Protein AF-A0AAN8BVK3-F1 (afdb_monomer_lite)

InterPro domains:
  IPR024862 Transient receptor potential cation channel subfamily V [PTHR10582] (1-105)

Structure (mmCIF, N/CA/C/O backbone):
data_AF-A0AAN8BVK3-F1
#
_entry.id   AF-A0AAN8BVK3-F1
#
loop_
_atom_site.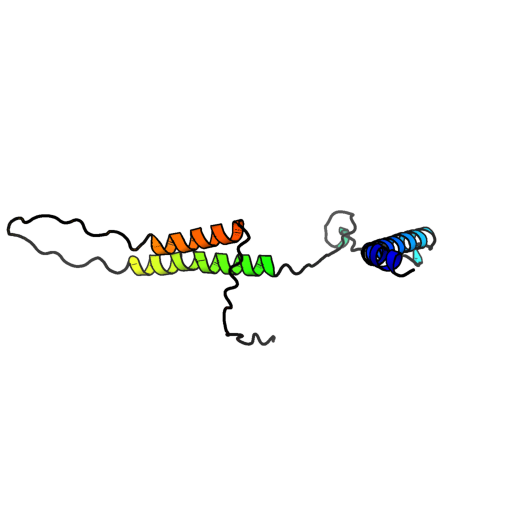group_PDB
_atom_site.id
_atom_site.type_symbol
_atom_site.label_atom_id
_atom_site.label_alt_id
_atom_site.label_comp_id
_atom_site.label_asym_id
_atom_site.label_entity_id
_atom_site.label_seq_id
_atom_site.pdbx_PDB_ins_code
_atom_site.Cartn_x
_atom_site.Cartn_y
_atom_site.Cartn_z
_atom_site.occupancy
_atom_site.B_iso_or_equiv
_atom_site.auth_seq_id
_atom_site.auth_comp_id
_atom_site.auth_asym_id
_atom_site.auth_atom_id
_atom_site.pdbx_PDB_model_num
ATOM 1 N N . MET A 1 1 ? 31.705 3.868 -21.032 1.00 64.31 1 MET A N 1
ATOM 2 C CA . MET A 1 1 ? 30.246 3.656 -20.854 1.00 64.31 1 MET A CA 1
ATOM 3 C C . MET A 1 1 ? 29.742 4.089 -19.468 1.00 64.31 1 MET A C 1
ATOM 5 O O . MET A 1 1 ? 28.661 3.695 -19.056 1.00 64.31 1 MET A O 1
ATOM 9 N N . SER A 1 2 ? 30.493 4.913 -18.735 1.00 75.81 2 SER A N 1
ATOM 10 C CA . SER A 1 2 ? 30.140 5.394 -17.390 1.00 75.81 2 SER A CA 1
ATOM 11 C C . SER A 1 2 ? 29.099 6.523 -17.406 1.00 75.81 2 SER A C 1
ATOM 13 O O . SER A 1 2 ? 28.270 6.598 -16.506 1.00 75.81 2 SER A O 1
ATOM 15 N N . ASP A 1 3 ? 29.091 7.348 -18.455 1.00 77.75 3 ASP A N 1
ATOM 16 C CA . ASP A 1 3 ? 28.182 8.496 -18.608 1.00 77.75 3 ASP A CA 1
ATOM 17 C C . ASP A 1 3 ? 26.699 8.083 -18.720 1.00 77.75 3 ASP A C 1
ATOM 19 O O . ASP A 1 3 ? 25.806 8.675 -18.116 1.00 77.75 3 ASP A O 1
ATOM 23 N N . THR A 1 4 ? 26.427 6.970 -19.408 1.00 81.81 4 THR A N 1
ATOM 24 C CA . THR A 1 4 ? 25.074 6.403 -19.525 1.00 81.81 4 THR A CA 1
ATOM 25 C C . THR A 1 4 ? 24.600 5.738 -18.233 1.00 81.81 4 THR A C 1
ATOM 27 O O . THR A 1 4 ? 23.406 5.735 -17.953 1.00 81.81 4 THR A O 1
ATOM 30 N N . HIS A 1 5 ? 25.514 5.201 -17.419 1.00 79.81 5 HIS A N 1
ATOM 31 C CA . HIS A 1 5 ? 25.168 4.534 -16.162 1.00 79.81 5 HIS A CA 1
ATOM 32 C C . HIS A 1 5 ? 24.586 5.513 -15.134 1.00 79.81 5 HIS A C 1
ATOM 34 O O . HIS A 1 5 ? 23.598 5.188 -14.485 1.00 79.81 5 HIS A O 1
ATOM 40 N N . TRP A 1 6 ? 25.156 6.718 -15.001 1.00 74.06 6 TRP A N 1
ATOM 41 C CA . TRP A 1 6 ? 24.654 7.726 -14.056 1.00 74.06 6 TRP A CA 1
ATOM 42 C C . TRP A 1 6 ? 23.229 8.178 -14.389 1.00 74.06 6 TRP A C 1
ATOM 44 O O . TRP A 1 6 ? 22.387 8.291 -13.504 1.00 74.06 6 TRP A O 1
ATOM 54 N N . ARG A 1 7 ? 22.936 8.354 -15.682 1.00 75.38 7 ARG A N 1
ATOM 55 C CA . ARG A 1 7 ? 21.604 8.749 -16.161 1.00 75.38 7 ARG A CA 1
ATOM 56 C C . ARG A 1 7 ? 20.560 7.655 -15.931 1.00 75.38 7 ARG A C 1
ATOM 58 O O . ARG A 1 7 ? 19.450 7.952 -15.514 1.00 75.38 7 ARG A O 1
ATOM 65 N N . VAL A 1 8 ? 20.933 6.393 -16.149 1.00 79.19 8 VAL A N 1
ATOM 66 C CA . VAL A 1 8 ? 20.036 5.240 -15.955 1.00 79.19 8 VAL A CA 1
ATOM 67 C C . VAL A 1 8 ? 19.864 4.884 -14.476 1.00 79.19 8 VAL A C 1
ATOM 69 O O . VAL A 1 8 ? 18.833 4.334 -14.103 1.00 79.19 8 VAL A O 1
ATOM 72 N N . ALA A 1 9 ? 20.830 5.206 -13.612 1.00 77.19 9 ALA A N 1
ATOM 73 C CA . ALA A 1 9 ? 20.773 4.854 -12.193 1.00 77.19 9 ALA A CA 1
ATOM 74 C C . ALA A 1 9 ? 19.522 5.405 -11.487 1.00 77.19 9 ALA A C 1
ATOM 76 O O . ALA A 1 9 ? 18.965 4.716 -10.635 1.00 77.19 9 ALA A O 1
ATOM 77 N N . GLN A 1 10 ? 19.057 6.597 -11.874 1.00 77.94 10 GLN A N 1
ATOM 78 C CA . GLN A 1 10 ? 17.852 7.212 -11.315 1.00 77.94 10 GLN A CA 1
ATOM 79 C C . GLN A 1 10 ? 16.560 6.521 -11.790 1.00 77.94 10 GLN A C 1
ATOM 81 O O . GLN A 1 10 ? 15.648 6.308 -10.997 1.00 77.94 10 GLN A O 1
ATOM 86 N N . GLU A 1 11 ? 16.487 6.134 -13.066 1.00 86.12 11 GLU A N 1
ATOM 87 C CA . GLU A 1 11 ? 15.291 5.524 -13.674 1.00 86.12 11 GLU A CA 1
ATOM 88 C C . GLU A 1 11 ? 15.200 4.011 -13.424 1.00 86.12 11 GLU A C 1
ATOM 90 O O . GLU A 1 11 ? 14.122 3.418 -13.497 1.00 86.12 11 GLU A O 1
ATOM 95 N N . ARG A 1 12 ? 16.326 3.365 -13.099 1.00 89.06 12 ARG A N 1
ATOM 96 C CA . ARG A 1 12 ? 16.422 1.911 -12.914 1.00 89.06 12 ARG A CA 1
ATOM 97 C C . ARG A 1 12 ? 15.413 1.382 -11.900 1.00 89.06 12 ARG A C 1
ATOM 99 O O . ARG A 1 12 ? 14.829 0.328 -12.130 1.00 89.06 12 ARG A O 1
ATOM 106 N N . ASP A 1 13 ? 15.211 2.079 -10.786 1.00 90.94 13 ASP A N 1
ATOM 107 C CA . ASP A 1 13 ? 14.316 1.605 -9.726 1.00 90.94 13 ASP A CA 1
ATOM 108 C C . ASP A 1 13 ? 12.844 1.648 -10.158 1.00 90.94 13 ASP A C 1
ATOM 110 O O . ASP A 1 13 ? 12.058 0.770 -9.801 1.00 90.94 13 ASP A O 1
ATOM 114 N N . GLU A 1 14 ? 12.459 2.643 -10.953 1.00 92.69 14 GLU A N 1
ATOM 115 C CA . GLU A 1 14 ? 11.119 2.728 -11.533 1.00 92.69 14 GLU A CA 1
ATOM 116 C C . GLU A 1 14 ? 10.918 1.681 -12.634 1.00 92.69 14 GLU A C 1
ATOM 118 O O . GLU A 1 14 ? 9.901 0.980 -12.646 1.00 92.69 14 GLU A O 1
ATOM 123 N N . LEU A 1 15 ? 11.918 1.490 -13.499 1.00 94.62 15 LEU A N 1
ATOM 124 C CA . LEU A 1 15 ? 11.918 0.431 -14.509 1.00 94.62 15 LEU A CA 1
ATOM 125 C C . LEU A 1 15 ? 11.808 -0.955 -13.869 1.00 94.62 15 LEU A C 1
ATOM 127 O O . LEU A 1 15 ? 11.018 -1.784 -14.318 1.00 94.62 15 LEU A O 1
ATOM 131 N N . TRP A 1 16 ? 12.540 -1.191 -12.780 1.00 94.69 16 TRP A N 1
ATOM 132 C CA . TRP A 1 16 ? 12.471 -2.436 -12.025 1.00 94.69 16 TRP A CA 1
ATOM 133 C C . TRP A 1 16 ? 11.077 -2.670 -11.435 1.00 94.69 16 TRP A C 1
ATOM 135 O O . TRP A 1 16 ? 10.497 -3.737 -11.643 1.00 94.69 16 TRP A O 1
ATOM 145 N N . ARG A 1 17 ? 10.492 -1.671 -10.755 1.00 96.69 17 ARG A N 1
ATOM 146 C CA . ARG A 1 17 ? 9.117 -1.768 -10.227 1.00 96.69 17 ARG A CA 1
ATOM 147 C C . ARG A 1 17 ? 8.116 -2.062 -11.343 1.00 96.69 17 ARG A C 1
ATOM 149 O O . ARG A 1 17 ? 7.264 -2.934 -11.190 1.00 96.69 17 ARG A O 1
ATOM 156 N N . THR A 1 18 ? 8.265 -1.393 -12.482 1.00 96.88 18 THR A N 1
ATOM 157 C CA . THR A 1 18 ? 7.418 -1.601 -13.662 1.00 96.88 18 THR A CA 1
ATOM 158 C C . THR A 1 18 ? 7.545 -3.022 -14.198 1.00 96.88 18 THR A C 1
ATOM 160 O O . THR A 1 18 ? 6.537 -3.670 -14.473 1.00 96.88 18 THR A O 1
ATOM 163 N N . GLN A 1 19 ? 8.768 -3.543 -14.299 1.00 97.88 19 GLN A N 1
ATOM 164 C CA . GLN A 1 19 ? 9.018 -4.906 -14.752 1.00 97.88 19 GLN A CA 1
ATOM 165 C C . GLN A 1 19 ? 8.372 -5.933 -13.820 1.00 97.88 19 GLN A C 1
ATOM 167 O O . GLN A 1 19 ? 7.719 -6.857 -14.302 1.00 97.88 19 GLN A O 1
ATOM 172 N N . VAL A 1 20 ? 8.506 -5.763 -12.502 1.00 98.06 20 VAL A N 1
ATOM 173 C CA . VAL A 1 20 ? 7.877 -6.644 -11.506 1.00 98.06 20 VAL A CA 1
ATOM 174 C C . VAL A 1 20 ? 6.351 -6.631 -11.644 1.00 98.06 20 VAL A C 1
ATOM 176 O O . VAL A 1 20 ? 5.723 -7.690 -11.639 1.00 98.06 20 VAL A O 1
ATOM 179 N N . VAL A 1 21 ? 5.737 -5.459 -11.823 1.00 98.12 21 VAL A N 1
ATOM 180 C CA . VAL A 1 21 ? 4.284 -5.347 -12.038 1.00 98.12 21 VAL A CA 1
ATOM 181 C C . VAL A 1 21 ? 3.867 -6.025 -13.346 1.00 98.12 21 VAL A C 1
ATOM 183 O O . VAL A 1 21 ? 2.918 -6.812 -13.362 1.00 98.12 21 VAL A O 1
ATOM 186 N N . ALA A 1 22 ? 4.591 -5.774 -14.438 1.00 98.19 22 ALA A N 1
ATOM 187 C CA . ALA A 1 22 ? 4.293 -6.347 -15.746 1.00 98.19 22 ALA A CA 1
ATOM 188 C C . ALA A 1 22 ? 4.369 -7.882 -15.737 1.00 98.19 22 ALA A C 1
ATOM 190 O O . ALA A 1 22 ? 3.475 -8.550 -16.262 1.00 98.19 22 ALA A O 1
ATOM 191 N N . THR A 1 23 ? 5.401 -8.455 -15.112 1.00 97.94 23 THR A N 1
ATOM 192 C CA . THR A 1 23 ? 5.558 -9.912 -15.018 1.00 97.94 23 THR A CA 1
ATOM 193 C C . THR A 1 23 ? 4.536 -10.538 -14.076 1.00 97.94 23 THR A C 1
ATOM 195 O O . THR A 1 23 ? 3.994 -11.591 -14.404 1.00 97.94 23 THR A O 1
ATOM 198 N N . THR A 1 24 ? 4.194 -9.876 -12.968 1.00 96.56 24 THR A N 1
ATOM 199 C CA . THR A 1 24 ? 3.128 -10.324 -12.055 1.00 96.56 24 THR A 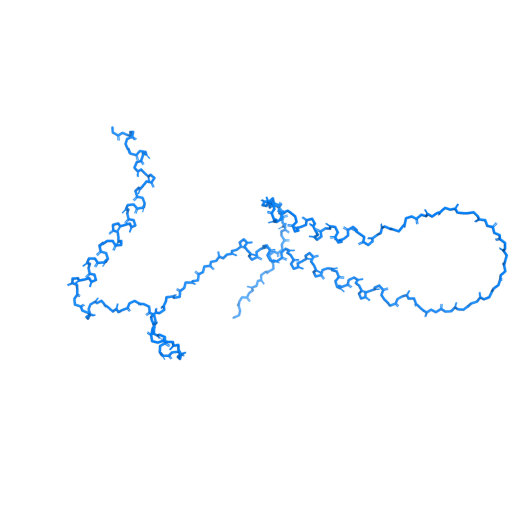CA 1
ATOM 200 C C . THR A 1 24 ? 1.792 -10.432 -12.792 1.00 96.56 24 THR A C 1
ATOM 202 O O . THR A 1 24 ? 1.159 -11.485 -12.769 1.00 96.56 24 THR A O 1
ATOM 205 N N . LEU A 1 25 ? 1.404 -9.392 -13.539 1.00 95.69 25 LEU A N 1
ATOM 206 C CA . LEU A 1 25 ? 0.177 -9.394 -14.345 1.00 95.69 25 LEU A CA 1
ATOM 207 C C . LEU A 1 25 ? 0.211 -10.425 -15.480 1.00 95.69 25 LEU A C 1
ATOM 209 O O . LEU A 1 25 ? -0.823 -10.993 -15.842 1.00 95.69 25 LEU A O 1
ATOM 213 N N . MET A 1 26 ? 1.382 -10.651 -16.080 1.00 97.38 26 MET A N 1
ATOM 214 C CA . MET A 1 26 ? 1.562 -11.689 -17.095 1.00 97.38 26 MET A CA 1
ATOM 215 C C . MET A 1 26 ? 1.322 -13.081 -16.498 1.00 97.38 26 MET A C 1
ATOM 217 O O . MET A 1 26 ? 0.616 -13.884 -17.108 1.00 97.38 26 MET A O 1
ATOM 221 N N . LEU A 1 27 ? 1.879 -13.362 -15.317 1.00 95.38 27 LEU A N 1
ATOM 222 C CA . LEU A 1 27 ? 1.720 -14.643 -14.628 1.00 95.38 27 LEU A CA 1
ATOM 223 C C . LEU A 1 27 ? 0.283 -14.861 -14.154 1.00 95.38 27 LEU A C 1
ATOM 225 O O . LEU A 1 27 ? -0.276 -15.920 -14.429 1.00 95.38 27 LEU A O 1
ATOM 229 N N . GLU A 1 28 ? -0.347 -13.855 -13.546 1.00 93.75 28 GLU A N 1
ATOM 230 C CA . GLU A 1 28 ? -1.752 -13.909 -13.119 1.00 93.75 28 GLU A CA 1
ATOM 231 C C . GLU A 1 28 ? -2.687 -14.299 -14.275 1.00 93.75 28 GLU A C 1
ATOM 233 O O . GLU A 1 28 ? -3.592 -15.114 -14.111 1.00 93.75 28 GLU A O 1
ATOM 238 N N . ARG A 1 29 ? -2.446 -13.760 -15.477 1.00 93.56 29 ARG A N 1
ATOM 239 C CA . ARG A 1 29 ? -3.246 -14.077 -16.671 1.00 93.56 29 ARG A CA 1
ATOM 240 C C . ARG A 1 29 ? -2.981 -15.466 -17.250 1.00 93.56 29 ARG A C 1
ATOM 242 O O . ARG A 1 29 ? -3.830 -15.983 -17.975 1.00 93.56 29 ARG A O 1
ATOM 249 N N . LYS A 1 30 ? -1.794 -16.030 -17.024 1.00 95.00 30 LYS A N 1
ATOM 250 C CA . LYS A 1 30 ? -1.361 -17.305 -17.619 1.00 95.00 30 LYS A CA 1
ATOM 251 C C . LYS A 1 30 ? -1.604 -18.497 -16.698 1.00 95.00 30 LYS A C 1
ATOM 253 O O . LYS A 1 30 ? -1.767 -19.609 -17.197 1.00 95.00 30 LYS A O 1
ATOM 258 N N . LEU A 1 31 ? -1.618 -18.284 -15.386 1.00 93.00 31 LEU A N 1
ATOM 259 C CA . LEU A 1 31 ? -1.784 -19.345 -14.402 1.00 93.00 31 LEU A CA 1
ATOM 260 C C . LEU A 1 31 ? -3.267 -19.705 -14.192 1.00 93.00 31 LEU A C 1
ATOM 262 O O . LEU A 1 31 ? -4.136 -18.831 -14.188 1.00 93.00 31 LEU A O 1
ATOM 266 N N . PRO A 1 32 ? -3.585 -20.995 -13.985 1.00 93.62 32 PRO A N 1
ATOM 267 C CA . PRO A 1 32 ? -4.906 -21.420 -13.539 1.00 93.62 32 PRO A CA 1
ATOM 268 C C . PRO A 1 32 ? -5.301 -20.773 -12.206 1.00 93.62 32 PRO A C 1
ATOM 270 O O . PRO A 1 32 ? -4.468 -20.585 -11.321 1.00 93.62 32 PRO A O 1
ATOM 273 N N . ARG A 1 33 ? -6.604 -20.532 -12.011 1.00 86.56 33 ARG A N 1
ATOM 274 C CA . ARG A 1 33 ? -7.141 -19.869 -10.803 1.00 86.56 33 ARG A CA 1
ATOM 275 C C . ARG A 1 33 ? -6.803 -20.579 -9.489 1.00 86.56 33 ARG A C 1
ATOM 277 O O . ARG A 1 33 ? -6.759 -19.930 -8.454 1.00 86.56 33 ARG A O 1
ATOM 284 N N . CYS A 1 34 ? -6.565 -21.892 -9.510 1.00 89.75 34 CYS A N 1
ATOM 285 C CA . CYS A 1 34 ? -6.157 -22.636 -8.316 1.00 89.75 34 CYS A CA 1
ATOM 286 C C . CYS A 1 34 ? -4.741 -22.280 -7.833 1.00 89.75 34 CYS A C 1
ATOM 288 O O . CYS A 1 34 ? -4.454 -22.451 -6.654 1.00 89.75 34 CYS A O 1
ATOM 290 N N . LEU A 1 35 ? -3.879 -21.774 -8.721 1.00 91.50 35 LEU A N 1
ATOM 291 C CA . LEU A 1 35 ? -2.514 -21.349 -8.401 1.00 91.50 35 LEU A CA 1
ATOM 292 C C . LEU A 1 35 ? -2.416 -19.850 -8.096 1.00 91.50 35 LEU A C 1
ATOM 294 O O . LEU A 1 35 ? -1.383 -19.401 -7.608 1.00 91.50 35 LEU A O 1
ATOM 298 N N . TRP A 1 36 ? -3.476 -19.083 -8.367 1.00 90.50 36 TRP A N 1
ATOM 299 C CA . TRP A 1 36 ? -3.521 -17.644 -8.122 1.00 90.50 36 TRP A CA 1
ATOM 300 C C . TRP A 1 36 ? -4.797 -17.247 -7.364 1.00 90.50 36 TRP A C 1
ATOM 302 O O . TRP A 1 36 ? -5.778 -16.800 -7.971 1.00 90.50 36 TRP A O 1
ATOM 312 N N . PRO A 1 37 ? -4.825 -17.434 -6.030 1.00 90.25 37 PRO A N 1
ATOM 313 C CA . PRO A 1 37 ? -5.917 -16.947 -5.196 1.00 90.25 37 PRO A CA 1
ATOM 314 C C . PRO A 1 37 ? -6.107 -15.434 -5.362 1.00 90.25 37 PRO A C 1
ATOM 316 O O . PRO A 1 37 ? -5.144 -14.692 -5.562 1.00 90.25 37 PRO A O 1
ATOM 319 N N . ARG A 1 38 ? -7.353 -14.956 -5.261 1.00 89.19 38 ARG A N 1
ATOM 320 C CA . ARG A 1 38 ? -7.635 -13.513 -5.312 1.00 89.19 38 ARG A CA 1
ATOM 321 C C . ARG A 1 38 ? -6.919 -12.806 -4.161 1.00 89.19 38 ARG A C 1
ATOM 323 O O . ARG A 1 38 ? -6.992 -13.254 -3.019 1.00 89.19 38 ARG A O 1
ATOM 330 N N . LEU A 1 39 ? -6.262 -11.693 -4.474 1.00 90.69 39 LEU A N 1
ATOM 331 C CA . LEU A 1 39 ? -5.595 -10.848 -3.488 1.00 90.69 39 LEU A CA 1
ATOM 332 C C . LEU A 1 39 ? -6.610 -9.994 -2.718 1.00 90.69 39 LEU A C 1
ATOM 334 O O . LEU A 1 39 ? -7.599 -9.521 -3.281 1.00 90.69 39 LEU A O 1
ATOM 338 N N . GLY A 1 40 ? -6.316 -9.754 -1.441 1.00 93.38 40 GLY A N 1
ATOM 339 C CA . GLY A 1 40 ? -7.143 -8.957 -0.537 1.00 93.38 40 GLY A CA 1
ATOM 340 C C . GLY A 1 40 ? -8.077 -9.794 0.336 1.00 93.38 40 GLY A C 1
ATOM 341 O O . GLY A 1 40 ? -8.026 -11.021 0.355 1.00 93.38 40 GLY A O 1
ATOM 342 N N . VAL A 1 41 ? -8.934 -9.101 1.080 1.00 94.44 41 VAL A N 1
ATOM 343 C CA . VAL A 1 41 ? -9.889 -9.687 2.024 1.00 94.44 41 VAL A CA 1
ATOM 344 C C . VAL A 1 41 ? -11.310 -9.463 1.515 1.00 94.44 41 VAL A C 1
ATOM 346 O O . VAL A 1 41 ? -11.677 -8.346 1.145 1.00 94.44 41 VAL A O 1
ATOM 349 N N . CYS A 1 42 ? -12.120 -10.524 1.500 1.00 94.00 42 CYS A N 1
ATOM 350 C CA . CYS A 1 42 ? -13.525 -10.444 1.109 1.00 94.00 42 CYS A CA 1
ATOM 351 C C . CYS A 1 42 ? -14.330 -9.664 2.157 1.00 94.00 42 CYS A C 1
ATOM 353 O O . CYS A 1 42 ? -14.428 -10.089 3.309 1.00 94.00 42 CYS A O 1
ATOM 355 N N . GLY A 1 43 ? -14.938 -8.547 1.751 1.00 95.62 43 GLY A N 1
ATOM 356 C CA . GLY A 1 43 ? -15.732 -7.703 2.645 1.00 95.62 43 GL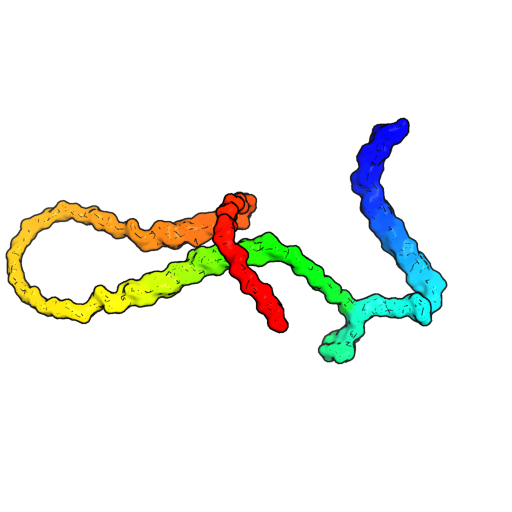Y A CA 1
ATOM 357 C C . GLY A 1 43 ? -17.042 -8.334 3.120 1.00 95.62 43 GLY A C 1
ATOM 358 O O . GLY A 1 43 ? -17.520 -7.997 4.202 1.00 95.62 43 GLY A O 1
ATOM 359 N N . LEU A 1 44 ? -17.591 -9.288 2.361 1.00 94.75 44 LEU A N 1
ATOM 360 C CA . LEU A 1 44 ? -18.879 -9.922 2.657 1.00 94.75 44 LEU A CA 1
ATOM 361 C C . LEU A 1 44 ? -18.884 -10.607 4.035 1.00 94.75 44 LEU A C 1
ATOM 363 O O . LEU A 1 44 ? -19.857 -10.513 4.778 1.00 94.75 44 LEU A O 1
ATOM 367 N N . ASN A 1 45 ? -17.754 -11.216 4.412 1.00 91.88 45 ASN A N 1
ATOM 368 C CA . ASN A 1 45 ? -17.573 -11.901 5.697 1.00 91.88 45 ASN A CA 1
ATOM 369 C C . ASN A 1 45 ? -17.598 -10.944 6.902 1.00 91.88 45 ASN A C 1
ATOM 371 O O . ASN A 1 45 ? -17.723 -11.391 8.038 1.00 91.88 45 ASN A O 1
ATOM 375 N N . TYR A 1 46 ? -17.472 -9.640 6.655 1.00 94.31 46 TYR A N 1
ATOM 376 C CA . TYR A 1 46 ? -17.427 -8.585 7.667 1.00 94.31 46 TYR A CA 1
ATOM 377 C C . TYR A 1 46 ? -18.646 -7.653 7.592 1.00 94.31 46 TYR A C 1
ATOM 379 O O . TYR A 1 46 ? -18.640 -6.588 8.203 1.00 94.31 46 TYR A O 1
ATOM 387 N N . GLY A 1 47 ? -19.678 -8.015 6.818 1.00 95.81 47 GLY A N 1
ATOM 388 C CA . GLY A 1 47 ? -20.853 -7.165 6.603 1.00 95.81 47 GLY A CA 1
ATOM 389 C C . GLY A 1 47 ? -20.579 -5.922 5.746 1.00 95.81 47 GLY A C 1
ATOM 390 O O . GLY A 1 47 ? -21.380 -4.990 5.742 1.00 95.81 47 GLY A O 1
ATOM 391 N N . LEU A 1 48 ? -19.455 -5.889 5.022 1.00 94.75 48 LEU A N 1
ATOM 392 C CA . LEU A 1 48 ? -19.161 -4.860 4.026 1.00 94.75 48 LEU A CA 1
ATOM 393 C C . LEU A 1 48 ? -19.770 -5.245 2.667 1.00 94.75 48 LEU A C 1
ATOM 395 O O . LEU A 1 48 ? -20.350 -6.318 2.491 1.00 94.75 48 LEU A O 1
ATOM 399 N N . ARG A 1 49 ? -19.618 -4.364 1.672 1.00 94.06 49 ARG A N 1
ATOM 400 C CA . ARG A 1 49 ? -20.014 -4.650 0.285 1.00 94.06 49 ARG A CA 1
ATOM 401 C C . ARG A 1 49 ? -19.263 -5.882 -0.246 1.00 94.06 49 ARG A C 1
ATOM 403 O O . ARG A 1 49 ? -18.174 -6.209 0.228 1.00 94.06 49 ARG A O 1
ATOM 410 N N . GLU A 1 50 ? -19.816 -6.513 -1.282 1.00 94.44 50 GLU A N 1
ATOM 411 C CA . GLU A 1 50 ? -19.149 -7.539 -2.096 1.00 94.44 50 GLU A CA 1
ATOM 412 C C . GLU A 1 50 ? -17.964 -6.952 -2.898 1.00 94.44 50 GLU A C 1
ATOM 414 O O . GLU A 1 50 ? -17.962 -6.842 -4.123 1.00 94.44 50 GLU A O 1
ATOM 419 N N . CYS A 1 51 ? -16.939 -6.522 -2.172 1.00 94.94 51 CYS A N 1
ATOM 420 C CA . CYS A 1 51 ? -15.690 -5.975 -2.670 1.00 94.94 51 CYS A CA 1
ATOM 421 C C . CYS A 1 51 ? -14.515 -6.672 -1.974 1.00 94.94 51 CYS A C 1
ATOM 423 O O . CYS A 1 51 ? -14.656 -7.246 -0.890 1.00 94.94 51 CYS A O 1
ATOM 425 N N . TRP A 1 52 ? -13.349 -6.620 -2.617 1.00 94.75 52 TRP A N 1
ATOM 426 C CA . TRP A 1 52 ? -12.091 -7.113 -2.061 1.00 94.75 52 TRP A CA 1
ATOM 427 C C . TRP A 1 52 ? -11.270 -5.924 -1.579 1.00 94.75 52 TRP A C 1
ATOM 429 O O . TRP A 1 52 ? -11.033 -4.988 -2.340 1.00 94.75 52 TRP A O 1
ATOM 439 N N . TYR A 1 53 ? -10.875 -5.954 -0.311 1.00 95.69 53 TYR A N 1
ATOM 440 C CA . TYR A 1 53 ? -10.201 -4.849 0.362 1.00 95.69 53 TYR A CA 1
ATOM 441 C C . TYR A 1 53 ? -8.731 -5.181 0.623 1.00 95.69 53 TYR A C 1
ATOM 443 O O . TYR A 1 53 ? -8.389 -6.325 0.927 1.00 95.69 53 TYR A O 1
ATOM 451 N N . LEU A 1 54 ? -7.867 -4.170 0.544 1.00 96.12 54 LEU A N 1
ATOM 452 C CA . LEU A 1 54 ? -6.461 -4.252 0.933 1.00 96.12 54 LEU A CA 1
ATOM 453 C C . LEU A 1 54 ? -6.232 -3.315 2.121 1.00 96.12 54 LEU A C 1
ATOM 455 O O . LEU A 1 54 ? -6.502 -2.119 2.023 1.00 96.12 54 LEU A O 1
ATOM 459 N N . ARG A 1 55 ? -5.759 -3.858 3.245 1.00 94.31 55 ARG A N 1
ATOM 460 C CA . ARG A 1 55 ? -5.401 -3.065 4.426 1.00 94.31 55 ARG A CA 1
ATOM 461 C C . ARG A 1 55 ? -3.988 -2.526 4.243 1.00 94.31 55 ARG A C 1
ATOM 463 O O . ARG A 1 55 ? -3.069 -3.303 4.000 1.00 94.31 55 ARG A O 1
ATOM 470 N N . VAL A 1 56 ? -3.836 -1.215 4.381 1.00 95.31 56 VAL A N 1
ATOM 471 C CA . VAL A 1 56 ? -2.542 -0.534 4.372 1.00 95.31 56 VAL A CA 1
ATOM 472 C C . VAL A 1 56 ? -2.438 0.253 5.668 1.00 95.31 56 VAL A C 1
ATOM 474 O O . VAL A 1 56 ? -3.292 1.088 5.956 1.00 95.31 56 VAL A O 1
ATOM 477 N N . GLU A 1 57 ? -1.416 -0.052 6.457 1.00 94.06 57 GLU A N 1
ATOM 478 C CA . GLU A 1 57 ? -1.034 0.727 7.630 1.00 94.06 57 GLU A CA 1
ATOM 479 C C . GLU A 1 57 ? 0.239 1.481 7.300 1.00 94.06 57 GLU A C 1
ATOM 481 O O . GLU A 1 57 ? 1.214 0.878 6.854 1.00 94.06 57 GLU A O 1
ATOM 486 N N . ASP A 1 58 ? 0.212 2.791 7.513 1.00 91.38 58 ASP A N 1
ATOM 487 C CA . ASP A 1 58 ? 1.363 3.656 7.309 1.00 91.38 58 ASP A CA 1
ATOM 488 C C . ASP A 1 58 ? 1.649 4.443 8.586 1.00 91.38 58 ASP A C 1
ATOM 490 O O . ASP A 1 58 ? 0.735 4.806 9.338 1.00 91.38 58 ASP A O 1
ATOM 494 N N . ARG A 1 59 ? 2.930 4.694 8.845 1.00 91.19 59 ARG A N 1
ATOM 495 C CA . ARG A 1 59 ? 3.386 5.391 10.042 1.00 91.19 59 ARG A CA 1
ATOM 496 C C . ARG A 1 59 ? 3.646 6.853 9.702 1.00 91.19 59 ARG A C 1
ATOM 498 O O . ARG A 1 59 ? 4.668 7.196 9.121 1.00 91.19 59 ARG A O 1
ATOM 505 N N . ASN A 1 60 ? 2.729 7.732 10.102 1.00 86.81 60 ASN A N 1
ATOM 506 C CA . ASN A 1 60 ? 2.864 9.174 9.891 1.00 86.81 60 ASN A CA 1
ATOM 507 C C . ASN A 1 60 ? 3.343 9.890 11.167 1.00 86.81 60 ASN A C 1
ATOM 509 O O . ASN A 1 60 ? 2.603 10.653 11.796 1.00 86.81 60 ASN A O 1
ATOM 513 N N . ASP A 1 61 ? 4.592 9.620 11.559 1.00 87.62 61 ASP A N 1
ATOM 514 C CA . ASP A 1 61 ? 5.210 10.214 12.756 1.00 87.62 61 ASP A CA 1
ATOM 515 C C . ASP A 1 61 ? 5.233 11.751 12.738 1.00 87.62 61 ASP A C 1
ATOM 517 O O . ASP A 1 61 ? 4.903 12.347 13.768 1.00 87.62 61 ASP A O 1
ATOM 521 N N . PRO A 1 62 ? 5.547 12.431 11.611 1.00 86.06 62 PRO A N 1
ATOM 522 C CA . PRO A 1 62 ? 5.576 13.893 11.584 1.00 86.06 62 PRO A CA 1
ATOM 523 C C . PRO A 1 62 ? 4.211 14.507 11.912 1.00 86.06 62 PRO A C 1
ATOM 525 O O . PRO A 1 62 ? 4.109 15.461 12.686 1.00 86.06 62 PRO A O 1
ATOM 528 N N . MET A 1 63 ? 3.130 13.927 11.381 1.00 85.75 63 MET A N 1
ATOM 529 C CA . MET A 1 63 ? 1.771 14.369 11.689 1.00 85.75 63 MET A CA 1
ATOM 530 C C . MET A 1 63 ? 1.426 14.148 13.166 1.00 85.75 63 MET A C 1
ATOM 532 O O . MET A 1 63 ? 0.835 15.026 13.800 1.00 85.75 63 MET A O 1
ATOM 536 N N . LEU A 1 64 ? 1.821 13.004 13.729 1.00 86.56 64 LEU A N 1
ATOM 537 C CA . LEU A 1 64 ? 1.585 12.682 15.134 1.00 86.56 64 LEU A CA 1
ATOM 538 C C . LEU A 1 64 ? 2.330 13.648 16.070 1.00 86.56 64 LEU A C 1
ATOM 540 O O . LEU A 1 64 ? 1.751 14.159 17.031 1.00 86.56 64 LEU A O 1
ATOM 544 N N . GLN A 1 65 ? 3.599 13.942 15.779 1.00 86.88 65 GLN A N 1
ATOM 545 C CA . GLN A 1 65 ? 4.400 14.902 16.542 1.00 86.88 65 GLN A CA 1
ATOM 546 C C . GLN A 1 65 ? 3.809 16.314 16.459 1.00 86.88 65 GLN A C 1
ATOM 548 O O . GLN A 1 65 ? 3.670 16.989 17.483 1.00 86.88 65 GLN A O 1
ATOM 553 N N . LYS A 1 66 ? 3.368 16.740 15.269 1.00 87.31 66 LYS A N 1
ATOM 554 C CA . LYS A 1 66 ? 2.673 18.020 15.070 1.00 87.31 66 LYS A CA 1
ATOM 555 C C . LYS A 1 66 ? 1.406 18.118 15.920 1.00 87.31 66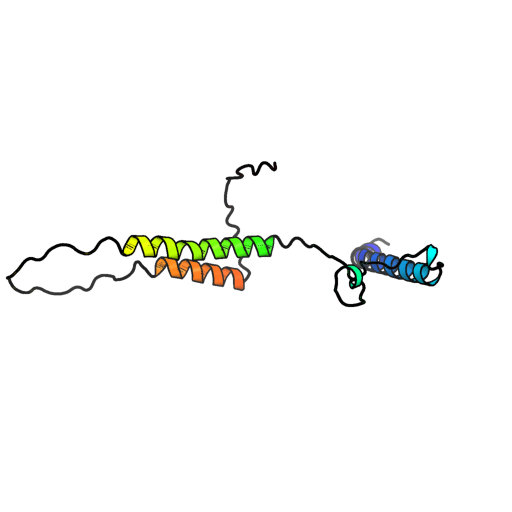 LYS A C 1
ATOM 557 O O . LYS A 1 66 ? 1.195 19.125 16.595 1.00 87.31 66 LYS A O 1
ATOM 562 N N . MET A 1 67 ? 0.591 17.064 15.944 1.00 87.25 67 MET A N 1
ATOM 563 C CA . MET A 1 67 ? -0.618 17.010 16.768 1.00 87.25 67 MET A CA 1
ATOM 564 C C . MET A 1 67 ? -0.294 17.138 18.263 1.00 87.25 67 MET A C 1
ATOM 566 O O . MET A 1 67 ? -0.907 17.953 18.950 1.00 87.25 67 MET A O 1
ATOM 570 N N . ARG A 1 68 ? 0.712 16.405 18.760 1.00 88.06 68 ARG A N 1
ATOM 571 C CA . ARG A 1 68 ? 1.149 16.483 20.167 1.00 88.06 68 ARG A CA 1
ATOM 572 C C . ARG A 1 68 ? 1.598 17.894 20.559 1.00 88.06 68 ARG A C 1
ATOM 574 O O . ARG A 1 68 ? 1.217 18.380 21.624 1.00 88.06 68 ARG A O 1
ATOM 581 N N . ARG A 1 69 ? 2.357 18.579 19.692 1.00 86.44 69 ARG A N 1
ATOM 582 C CA . ARG A 1 69 ? 2.802 19.968 19.919 1.00 86.44 69 ARG A CA 1
ATOM 583 C C . ARG A 1 69 ? 1.619 20.934 20.033 1.00 86.44 69 ARG A C 1
ATOM 585 O O . ARG A 1 69 ? 1.622 21.784 20.921 1.00 86.44 69 ARG A O 1
ATOM 592 N N . TYR A 1 70 ? 0.599 20.782 19.186 1.00 85.38 70 TYR A N 1
ATOM 593 C CA . TYR A 1 70 ? -0.612 21.601 19.267 1.00 85.38 70 TYR A CA 1
ATOM 594 C C . TYR A 1 70 ? -1.410 21.346 20.539 1.00 85.38 70 TYR A C 1
ATOM 596 O O . TYR A 1 70 ? -1.744 22.303 21.232 1.00 85.38 70 TYR A O 1
ATOM 604 N N . VAL A 1 71 ? -1.658 20.080 20.884 1.00 86.88 71 VAL A N 1
ATOM 605 C CA . VAL A 1 71 ? -2.357 19.725 22.128 1.00 86.88 71 VAL A CA 1
ATOM 606 C C . VAL A 1 71 ? -1.646 20.363 23.324 1.00 86.88 71 VAL A C 1
ATOM 608 O O . VAL A 1 71 ? -2.264 21.106 24.073 1.0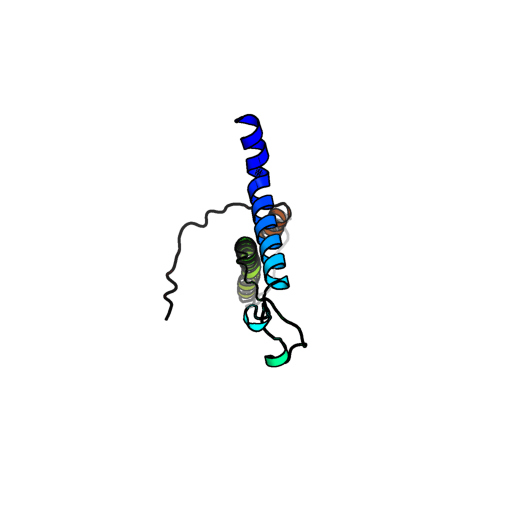0 86.88 71 VAL A O 1
ATOM 611 N N . LYS A 1 72 ? -0.318 20.221 23.432 1.00 84.75 72 LYS A N 1
ATOM 612 C CA . LYS A 1 72 ? 0.476 20.848 24.504 1.00 84.75 72 LYS A CA 1
ATOM 613 C C . LYS A 1 72 ? 0.367 22.381 24.537 1.00 84.75 72 LYS A C 1
ATOM 615 O O . LYS A 1 72 ? 0.387 22.969 25.616 1.00 84.75 72 LYS A O 1
ATOM 620 N N . ALA A 1 73 ? 0.283 23.039 23.379 1.00 82.31 73 ALA A N 1
ATOM 621 C CA . ALA A 1 73 ? 0.180 24.496 23.299 1.00 82.31 73 ALA A CA 1
ATOM 622 C C . ALA A 1 73 ? -1.181 25.028 23.781 1.00 82.31 73 ALA A C 1
ATOM 624 O O . ALA A 1 73 ? -1.214 26.098 24.385 1.00 82.31 73 ALA A O 1
ATOM 625 N N . PHE A 1 74 ? -2.265 24.282 23.545 1.00 79.12 74 PHE A N 1
ATOM 626 C CA . PHE A 1 74 ? -3.635 24.710 23.855 1.00 79.12 74 PHE A CA 1
ATOM 627 C C . PHE A 1 74 ? -4.185 24.132 25.167 1.00 79.12 74 PHE A C 1
ATOM 629 O O . PHE A 1 74 ? -4.964 24.798 25.836 1.00 79.12 74 PHE A O 1
ATOM 636 N N . SER A 1 75 ? -3.720 22.966 25.625 1.00 76.25 75 SER A N 1
ATOM 637 C CA . SER A 1 75 ? -4.128 22.403 26.925 1.00 76.25 75 SER A CA 1
ATOM 638 C C . SER A 1 75 ? -3.677 23.249 28.123 1.00 76.25 75 SER A C 1
ATOM 640 O O . SER A 1 75 ? -4.256 23.156 29.198 1.00 76.25 75 SER A O 1
ATOM 642 N N . ARG A 1 76 ? -2.665 24.111 27.955 1.00 62.41 76 ARG A N 1
ATOM 643 C CA . ARG A 1 76 ? -2.130 24.961 29.034 1.00 62.41 76 ARG A CA 1
ATOM 644 C C . ARG A 1 76 ? -2.980 26.207 29.335 1.00 62.41 76 ARG A C 1
ATOM 646 O O . ARG A 1 76 ? -2.669 26.919 30.295 1.00 62.41 76 ARG A O 1
ATOM 653 N N . GLU A 1 77 ? -3.991 26.510 28.516 1.00 58.19 77 GLU A N 1
ATOM 654 C CA . GLU A 1 77 ? -4.939 27.613 28.755 1.00 58.19 77 GLU A CA 1
ATOM 655 C C . GLU A 1 77 ? -5.999 27.227 29.802 1.00 58.19 77 GLU A C 1
ATOM 657 O O . GLU A 1 77 ? -6.212 27.992 30.739 1.00 58.19 77 GLU A O 1
ATOM 662 N N . GLU A 1 78 ? -6.553 26.012 29.743 1.00 56.44 78 GLU A N 1
ATOM 663 C CA . GLU A 1 78 ? -7.671 25.592 30.610 1.00 56.44 78 GLU A CA 1
ATOM 664 C C . GLU A 1 78 ? -7.300 25.419 32.098 1.00 56.44 78 GLU A C 1
ATOM 666 O O . GLU A 1 78 ? -8.113 25.710 32.977 1.00 56.44 78 GLU A O 1
ATOM 671 N N . GLU A 1 79 ? -6.077 24.981 32.418 1.00 55.66 79 GLU A N 1
ATOM 672 C CA . GLU A 1 79 ? -5.637 24.821 33.819 1.00 55.66 79 GLU A CA 1
ATOM 673 C C . GLU A 1 79 ? -5.444 26.167 34.536 1.00 55.66 79 GLU A C 1
ATOM 675 O O . GLU A 1 79 ? -5.761 26.301 35.715 1.00 55.66 79 GLU A O 1
ATOM 680 N N . ASN A 1 80 ? -4.980 27.197 33.821 1.00 50.88 80 ASN A N 1
ATOM 681 C CA . ASN A 1 80 ? -4.703 28.513 34.410 1.00 50.88 80 ASN A CA 1
ATOM 682 C C . ASN A 1 80 ? -5.959 29.392 34.555 1.00 50.88 80 ASN A C 1
ATOM 684 O O . ASN A 1 80 ? -5.934 30.370 35.302 1.00 50.88 80 ASN A O 1
ATOM 688 N N . GLU A 1 81 ? -7.045 29.081 33.843 1.00 53.59 81 GLU A N 1
ATOM 689 C CA . GLU A 1 81 ? -8.324 29.788 33.982 1.00 53.59 81 GLU A CA 1
ATOM 690 C C . GLU A 1 81 ? -9.075 29.376 35.257 1.00 53.59 81 GLU A C 1
ATOM 692 O O . GLU A 1 81 ? -9.720 30.218 35.884 1.00 53.59 81 GLU A O 1
ATOM 697 N N . LYS A 1 82 ? -8.931 28.120 35.703 1.00 51.84 82 LYS A N 1
ATOM 698 C CA . LYS A 1 82 ? -9.558 27.625 36.941 1.00 51.84 82 LYS A CA 1
ATOM 699 C C . LYS A 1 82 ? -8.910 28.190 38.209 1.00 51.84 82 LYS A C 1
ATOM 701 O O . LYS A 1 82 ? -9.624 28.524 39.147 1.00 51.84 82 LYS A O 1
ATOM 706 N N . GLU A 1 83 ? -7.592 28.393 38.224 1.00 47.25 83 GLU A N 1
ATOM 707 C CA . GLU A 1 83 ? -6.893 28.987 39.380 1.00 47.25 83 GLU A CA 1
ATOM 708 C C . GLU A 1 83 ? -7.171 30.493 39.568 1.00 47.25 83 GLU A C 1
ATOM 710 O O . GLU A 1 83 ? -7.005 31.032 40.665 1.00 47.25 83 GLU A O 1
ATOM 715 N N . GLY A 1 84 ? -7.600 31.196 38.514 1.00 43.97 84 GLY A N 1
ATOM 716 C CA . GLY A 1 84 ? -7.858 32.639 38.549 1.00 43.97 84 GLY A CA 1
ATOM 717 C C . GLY A 1 84 ? -9.188 33.046 39.192 1.00 43.97 84 GLY A C 1
ATOM 718 O O . GLY A 1 84 ? -9.359 34.221 39.516 1.00 43.97 84 GLY A O 1
ATOM 719 N N . MET A 1 85 ? -10.121 32.108 39.385 1.00 39.50 85 MET A N 1
ATOM 720 C CA . MET A 1 85 ? -11.492 32.404 39.825 1.00 39.50 85 MET A CA 1
ATOM 721 C C . MET A 1 85 ? -11.713 32.246 41.341 1.00 39.50 85 MET A C 1
ATOM 723 O O . MET A 1 85 ? -12.705 32.739 41.867 1.00 39.50 85 MET A O 1
ATOM 727 N N . GLU A 1 86 ? -10.781 31.632 42.075 1.00 39.56 86 GLU A N 1
ATOM 728 C CA . GLU A 1 86 ? -10.975 31.286 43.497 1.00 39.56 86 GLU A CA 1
ATOM 729 C C . GLU A 1 86 ? -10.540 32.373 44.504 1.00 39.56 86 GLU A C 1
ATOM 731 O O . GLU A 1 86 ? -10.667 32.181 45.712 1.00 39.56 86 GLU A O 1
ATOM 736 N N . LYS A 1 87 ? -10.015 33.526 44.059 1.00 45.91 87 LYS A N 1
ATOM 737 C CA . LYS A 1 87 ? -9.373 34.513 44.957 1.00 45.91 87 LYS A CA 1
ATOM 738 C C . LYS A 1 87 ? -9.898 35.944 44.862 1.00 45.91 87 LYS A C 1
ATOM 740 O O . LYS A 1 87 ? -9.096 36.869 44.897 1.00 45.91 87 LYS A O 1
ATOM 745 N N . THR A 1 88 ? -11.206 36.178 44.823 1.00 37.16 88 THR A N 1
ATOM 746 C CA . THR A 1 88 ? -11.744 37.508 45.173 1.00 37.16 88 THR A CA 1
ATOM 747 C C . THR A 1 88 ? -13.167 37.399 45.703 1.00 37.16 88 THR A C 1
ATOM 749 O O . THR A 1 88 ? -14.089 37.453 44.907 1.00 37.16 88 THR A O 1
ATOM 752 N N . ASP A 1 89 ? -13.342 37.265 47.023 1.00 32.41 89 ASP A N 1
ATOM 753 C CA . ASP A 1 89 ? -14.531 37.776 47.729 1.00 32.41 89 ASP A CA 1
ATOM 754 C C . ASP A 1 89 ? -14.364 37.682 49.256 1.00 32.41 89 ASP A C 1
ATOM 756 O O . ASP A 1 89 ? -14.745 36.692 49.877 1.00 32.41 89 ASP A O 1
ATOM 760 N N . THR A 1 90 ? -13.814 38.722 49.904 1.00 30.31 90 THR A N 1
ATOM 761 C CA . THR A 1 90 ? -14.159 39.038 51.309 1.00 30.31 90 THR A CA 1
ATOM 762 C C . THR A 1 90 ? -13.841 40.499 51.697 1.00 30.31 90 THR A C 1
ATOM 764 O O . THR A 1 90 ? -12.693 40.926 51.686 1.00 30.31 90 THR A O 1
ATOM 767 N N . MET A 1 91 ? -14.889 41.204 52.154 1.00 29.92 91 MET A N 1
ATOM 768 C CA . MET A 1 91 ? -14.912 42.229 53.225 1.00 29.92 91 MET A CA 1
ATOM 769 C C . MET A 1 91 ? -14.725 43.745 52.926 1.00 29.92 91 MET A C 1
ATOM 771 O O . MET A 1 91 ? -13.649 44.318 53.018 1.00 29.92 91 MET A O 1
ATOM 775 N N . LYS A 1 92 ? -15.870 44.403 52.665 1.00 32.34 92 LYS A N 1
ATOM 776 C CA . LYS A 1 92 ? -16.477 45.609 53.306 1.00 32.34 92 LYS A CA 1
ATOM 777 C C . LYS A 1 92 ? -15.600 46.574 54.159 1.00 32.34 92 LYS A C 1
ATOM 779 O O . LYS A 1 92 ? -15.094 46.165 55.197 1.00 32.34 92 LYS A O 1
ATOM 784 N N . GLY A 1 93 ? -15.644 47.894 53.866 1.00 27.67 93 GLY A N 1
ATOM 785 C CA . GLY A 1 93 ? -15.315 48.964 54.846 1.00 27.67 93 GLY A CA 1
ATOM 786 C C . GLY A 1 93 ? -15.117 50.423 54.346 1.00 27.67 93 GLY A C 1
ATOM 787 O O . GLY A 1 93 ? -14.024 50.799 53.960 1.00 27.67 93 GLY A O 1
ATOM 788 N N . SER A 1 94 ? -16.188 51.227 54.407 1.00 28.17 94 SER A N 1
ATOM 789 C CA . SER A 1 94 ? -16.380 52.701 54.552 1.0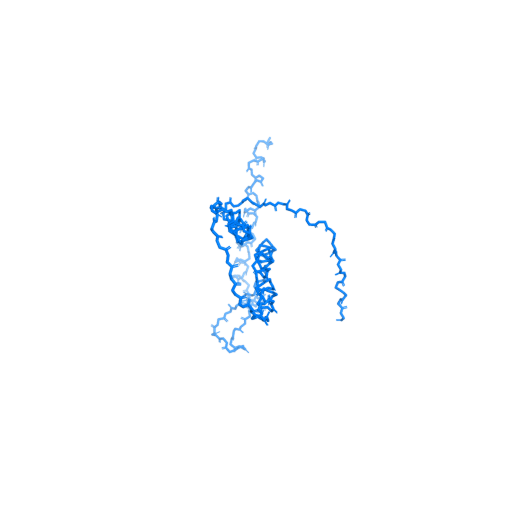0 28.17 94 SER A CA 1
ATOM 790 C C . SER A 1 94 ? -15.240 53.779 54.628 1.00 28.17 94 SER A C 1
ATOM 792 O O . SER A 1 94 ? -14.419 53.756 55.534 1.00 28.17 94 SER A O 1
ATOM 794 N N . ILE A 1 95 ? -15.417 54.830 53.787 1.00 31.94 95 ILE A N 1
ATOM 795 C CA . ILE A 1 95 ? -15.233 56.329 53.857 1.00 31.94 95 ILE A CA 1
ATOM 796 C C . ILE A 1 95 ? -13.875 57.064 54.090 1.00 31.94 95 ILE A C 1
ATOM 798 O O . ILE A 1 95 ? -13.288 56.994 55.161 1.00 31.94 95 ILE A O 1
ATOM 802 N N . SER A 1 96 ? -13.598 58.005 53.153 1.00 29.77 96 SER A N 1
ATOM 803 C CA . SER A 1 96 ? -13.119 59.415 53.312 1.00 29.77 96 SER A CA 1
ATOM 804 C C . SER A 1 96 ? -11.694 59.789 52.828 1.00 29.77 96 SER A C 1
ATOM 806 O O . SER A 1 96 ? -10.712 59.272 53.345 1.00 29.77 96 SER A O 1
ATOM 808 N N . GLY A 1 97 ? -11.594 60.787 51.917 1.00 27.12 97 GLY A N 1
ATOM 809 C CA . GLY A 1 97 ? -10.434 61.707 51.803 1.00 27.12 97 GLY A CA 1
ATOM 810 C C . GLY A 1 97 ? -9.707 61.887 50.443 1.00 27.12 97 GLY A C 1
ATOM 811 O O . GLY A 1 97 ? -8.702 61.233 50.218 1.00 27.12 97 GLY A O 1
ATOM 812 N N . THR A 1 98 ? -10.178 62.845 49.617 1.00 30.14 98 THR A N 1
ATOM 813 C CA . THR A 1 98 ? -9.470 63.766 48.660 1.00 30.14 98 THR A CA 1
ATOM 814 C C . THR A 1 98 ? -8.523 63.274 47.517 1.00 30.14 98 THR A C 1
ATOM 816 O O . THR A 1 98 ? -7.964 62.185 47.563 1.00 30.14 98 THR A O 1
ATOM 819 N N . PRO A 1 99 ? -8.361 64.058 46.411 1.00 46.50 99 PRO A N 1
ATOM 820 C CA . PRO A 1 99 ? -8.019 63.536 45.078 1.00 46.50 99 PRO A CA 1
ATOM 821 C C . PRO A 1 99 ? -6.564 63.794 44.636 1.00 46.50 99 PRO A C 1
ATOM 823 O O . PRO A 1 99 ? -6.036 64.892 44.822 1.00 46.50 99 PRO A O 1
ATOM 826 N N . LYS A 1 100 ? -5.927 62.835 43.939 1.00 29.58 100 LYS A N 1
ATOM 827 C CA . LYS A 1 100 ? -4.684 63.104 43.187 1.00 29.58 100 LYS A CA 1
ATOM 828 C C . LYS A 1 100 ? -4.438 62.137 42.014 1.00 29.58 100 LYS A C 1
ATOM 830 O O . LYS A 1 100 ? -4.223 60.950 42.200 1.00 29.58 100 LYS A O 1
ATOM 835 N N . LEU A 1 101 ? -4.500 62.727 40.817 1.00 35.53 101 LEU A N 1
ATOM 836 C CA . LEU A 1 101 ? -3.725 62.518 39.581 1.00 35.53 101 LEU A CA 1
ATOM 837 C C . LEU A 1 101 ? -3.297 61.089 39.148 1.00 35.53 101 LEU A C 1
ATOM 839 O O . LEU A 1 101 ? -2.531 60.399 39.807 1.00 35.53 101 LEU A O 1
ATOM 843 N N . ARG A 1 102 ? -3.726 60.751 37.919 1.00 35.75 102 ARG A N 1
ATOM 844 C CA . ARG A 1 102 ? -3.286 59.677 36.988 1.00 35.75 102 ARG A CA 1
ATOM 845 C C . ARG A 1 102 ? -1.768 59.375 37.061 1.00 35.75 102 ARG A C 1
ATOM 847 O O . ARG A 1 102 ? -0.990 60.320 37.160 1.00 35.75 102 ARG A O 1
ATOM 854 N N . PRO A 1 103 ? -1.330 58.111 36.859 1.00 35.12 103 PRO A N 1
ATOM 855 C CA . PRO A 1 103 ? -1.135 57.585 35.495 1.00 35.12 103 PRO A CA 1
ATOM 856 C C . PRO A 1 103 ? -1.645 56.136 35.301 1.00 35.12 103 PRO A C 1
ATOM 858 O O . PRO A 1 103 ? -1.399 55.248 36.110 1.00 35.12 103 PRO A O 1
ATOM 861 N N . LYS A 1 104 ? -2.335 55.870 34.179 1.00 33.25 104 LYS A N 1
ATOM 862 C CA . LYS A 1 104 ? -2.756 54.515 33.761 1.00 33.25 104 LYS A CA 1
ATOM 863 C C . LYS A 1 104 ? -1.511 53.685 33.408 1.00 33.25 104 LYS A C 1
ATOM 865 O O . LYS A 1 104 ? -0.930 53.900 32.348 1.00 33.25 104 LYS A O 1
ATOM 870 N N . HIS A 1 105 ? -1.139 52.724 34.252 1.00 36.53 105 HIS A N 1
ATOM 871 C CA . HIS A 1 105 ? -0.145 51.697 33.937 1.00 36.53 105 HIS A CA 1
ATOM 872 C C . HIS A 1 105 ? -0.821 50.398 33.465 1.00 36.53 105 HIS A C 1
ATOM 874 O O . HIS A 1 105 ? -1.702 49.869 34.131 1.00 36.53 105 HIS A O 1
ATOM 880 N N . ARG A 1 106 ? -0.358 49.911 32.303 1.00 41.84 106 ARG A N 1
ATOM 881 C CA . ARG A 1 106 ? -0.174 48.500 31.897 1.00 41.84 106 ARG A CA 1
ATOM 882 C C . ARG A 1 106 ? -1.229 47.472 32.346 1.00 41.84 106 ARG A C 1
ATOM 884 O O . ARG A 1 106 ? -1.043 46.780 33.338 1.00 41.84 106 ARG A O 1
ATOM 891 N N . GLY A 1 107 ? -2.226 47.240 31.494 1.00 35.34 107 GLY A N 1
ATOM 892 C CA . GLY A 1 107 ? -2.919 45.949 31.414 1.00 35.34 107 GLY A CA 1
ATOM 893 C C . GLY A 1 107 ? -2.281 45.106 30.311 1.00 35.34 107 GLY A C 1
ATOM 894 O O . GLY A 1 107 ? -2.572 45.311 29.139 1.00 35.34 107 GLY A O 1
ATOM 895 N N . GLY A 1 108 ? -1.352 44.215 30.656 1.00 42.69 108 GLY A N 1
ATOM 896 C CA . GLY A 1 108 ? -0.595 43.457 29.660 1.00 42.69 108 GLY A CA 1
ATOM 897 C C . GLY A 1 108 ? 0.081 42.235 30.256 1.00 42.69 108 GLY A C 1
ATOM 898 O O . GLY A 1 108 ? 1.304 42.194 30.329 1.00 42.69 108 GLY A O 1
ATOM 899 N N . LEU A 1 109 ? -0.708 41.256 30.698 1.00 46.00 109 LEU A N 1
ATOM 900 C CA . LEU A 1 109 ? -0.172 39.952 31.106 1.00 46.00 109 LEU A CA 1
ATOM 901 C C . LEU A 1 109 ? -0.880 38.770 30.426 1.00 46.00 109 LEU A C 1
ATOM 903 O O . LEU A 1 109 ? -0.244 37.751 30.173 1.00 46.00 109 LEU A O 1
ATOM 907 N N . ASN A 1 110 ? -2.134 38.941 29.995 1.00 50.97 110 ASN A N 1
ATOM 908 C CA . ASN A 1 110 ? -2.913 37.853 29.388 1.00 50.97 110 ASN A CA 1
ATOM 909 C C . ASN A 1 110 ? -2.563 37.607 27.909 1.00 50.97 110 ASN A C 1
ATOM 911 O O . ASN A 1 110 ? -2.773 36.517 27.396 1.00 50.97 110 ASN A O 1
ATOM 915 N N . ASN A 1 111 ? -1.966 38.587 27.221 1.00 54.22 111 ASN A N 1
ATOM 916 C CA . ASN A 1 111 ? -1.747 38.504 25.771 1.00 54.22 111 ASN A CA 1
ATOM 917 C C . ASN A 1 111 ? -0.462 37.751 25.375 1.00 54.22 111 ASN A C 1
ATOM 919 O O . ASN A 1 111 ? -0.268 37.411 24.219 1.00 54.22 111 ASN A O 1
ATOM 923 N N . ARG A 1 112 ? 0.459 37.481 26.310 1.00 55.22 112 ARG A N 1
ATOM 924 C CA . ARG A 1 112 ? 1.759 36.860 25.978 1.00 55.22 112 ARG A CA 1
ATOM 925 C C . ARG A 1 112 ? 1.650 35.349 25.726 1.00 55.22 112 ARG A C 1
ATOM 927 O O . ARG A 1 112 ? 2.451 34.792 24.979 1.00 55.22 112 ARG A O 1
ATOM 934 N N . LYS A 1 113 ? 0.664 34.691 26.346 1.00 55.44 113 LYS A N 1
ATOM 935 C CA . LYS A 1 113 ? 0.466 33.234 26.279 1.00 55.44 113 LYS A CA 1
ATOM 936 C C . LYS A 1 113 ? -0.333 32.825 25.032 1.00 55.44 113 LYS A C 1
ATOM 938 O O . LYS A 1 113 ? 0.150 31.976 24.289 1.00 55.44 113 LYS A O 1
ATOM 943 N N . SER A 1 114 ? -1.425 33.528 24.719 1.00 61.81 114 SER A N 1
ATOM 944 C CA . SER A 1 114 ? -2.186 33.353 23.468 1.00 61.81 114 SER A CA 1
ATOM 945 C C . SER A 1 114 ? -1.327 33.620 22.224 1.00 61.81 114 SER A C 1
ATOM 947 O O . SER A 1 114 ? -1.382 32.876 21.245 1.00 61.81 114 SER A O 1
ATOM 949 N N . LEU A 1 115 ? -0.436 34.621 22.280 1.00 68.44 115 LEU A N 1
ATOM 950 C CA . LEU A 1 115 ? 0.552 34.881 21.226 1.00 68.44 115 LEU A CA 1
ATOM 951 C C . LEU A 1 115 ? 1.441 33.664 20.936 1.00 68.44 115 LEU A C 1
ATOM 953 O O . LEU A 1 115 ? 1.807 33.463 19.782 1.00 68.44 115 LEU A O 1
ATOM 957 N N . THR A 1 116 ? 1.750 32.842 21.945 1.00 73.31 116 THR A N 1
ATOM 958 C CA . THR A 1 116 ? 2.609 31.655 21.797 1.00 73.31 116 THR A CA 1
ATOM 959 C C . THR A 1 116 ? 1.896 30.550 21.009 1.00 73.31 116 THR A C 1
ATOM 961 O O . THR A 1 116 ? 2.492 29.973 20.101 1.00 73.31 116 THR A O 1
ATOM 964 N N . GLY A 1 117 ? 0.607 30.307 21.280 1.00 77.06 117 GLY A N 1
ATOM 965 C CA . GLY A 1 117 ? -0.221 29.371 20.506 1.00 77.06 117 GLY A CA 1
ATOM 966 C C . GLY A 1 117 ? -0.396 29.813 19.048 1.00 77.06 117 GLY A C 1
ATOM 967 O O . GLY A 1 117 ? -0.160 29.039 18.120 1.00 77.06 117 GLY A O 1
ATOM 968 N N . TRP A 1 118 ? -0.687 31.098 18.820 1.00 81.00 118 TRP A N 1
ATOM 969 C CA . TRP A 1 118 ? -0.772 31.667 17.466 1.00 81.00 118 TRP A CA 1
ATOM 970 C C . TRP A 1 118 ? 0.569 31.686 16.725 1.00 81.00 118 TRP A C 1
ATOM 972 O O . TRP A 1 118 ? 0.613 31.642 15.495 1.00 81.00 118 TRP A O 1
ATOM 982 N N . GLN A 1 119 ? 1.683 31.783 17.442 1.00 79.44 119 GLN A N 1
ATOM 983 C CA . GLN A 1 119 ? 3.017 31.687 16.859 1.00 79.44 119 GLN A CA 1
ATOM 984 C C . GLN A 1 119 ? 3.333 30.237 16.464 1.00 79.44 119 GLN A C 1
ATOM 986 O O . GLN A 1 119 ? 3.803 30.018 15.350 1.00 79.44 119 GLN A O 1
ATOM 991 N N . MET A 1 120 ? 2.949 29.251 17.283 1.00 80.50 120 MET A N 1
ATOM 992 C CA . MET A 1 120 ? 3.037 27.820 16.951 1.00 80.50 120 MET A CA 1
ATOM 993 C C . MET A 1 120 ? 2.287 27.479 15.654 1.00 80.50 120 MET A C 1
ATOM 995 O O . MET A 1 120 ? 2.855 26.844 14.765 1.00 80.50 120 MET A O 1
ATOM 999 N N . ILE A 1 121 ? 1.042 27.958 15.511 1.00 81.06 121 ILE A N 1
ATOM 1000 C CA . ILE A 1 121 ? 0.244 27.778 14.285 1.00 81.06 121 ILE A CA 1
ATOM 1001 C C . ILE A 1 121 ? 0.987 28.346 13.070 1.00 81.06 121 ILE A C 1
ATOM 1003 O O . ILE A 1 121 ? 1.121 27.662 12.058 1.00 81.06 121 ILE A O 1
ATOM 1007 N N . ARG A 1 122 ? 1.508 29.575 13.176 1.00 81.25 122 ARG A N 1
ATOM 1008 C CA . ARG A 1 122 ? 2.205 30.254 12.071 1.00 81.25 122 ARG A CA 1
ATOM 1009 C C . ARG A 1 122 ? 3.487 29.542 11.637 1.00 81.25 122 ARG A C 1
ATOM 1011 O O . ARG A 1 122 ? 3.756 29.459 10.444 1.00 81.25 122 ARG A O 1
ATOM 1018 N N . HIS A 1 123 ? 4.269 29.005 12.568 1.00 77.50 123 HIS A N 1
ATOM 1019 C CA . HIS A 1 123 ? 5.478 28.251 12.220 1.00 77.50 123 HIS A CA 1
ATOM 1020 C C . HIS A 1 123 ? 5.144 26.929 11.510 1.00 77.50 123 HIS A C 1
ATOM 1022 O O . HIS A 1 123 ? 5.751 26.596 10.494 1.00 77.50 123 HIS A O 1
ATOM 1028 N N . SER A 1 124 ? 4.102 26.234 11.974 1.00 77.56 124 SER A N 1
ATOM 1029 C CA . SER A 1 124 ? 3.624 24.980 11.381 1.00 77.56 124 SER A CA 1
ATOM 1030 C C . SER A 1 124 ? 2.951 25.119 10.010 1.00 77.56 124 SER A C 1
ATOM 1032 O O . SER A 1 124 ? 2.862 24.121 9.290 1.00 77.56 124 SER A O 1
ATOM 1034 N N . THR A 1 125 ? 2.418 26.294 9.655 1.00 76.56 125 THR A N 1
ATOM 1035 C CA . THR A 1 125 ? 1.859 26.560 8.315 1.00 76.56 125 THR A CA 1
ATOM 1036 C C . THR A 1 125 ? 2.923 26.991 7.315 1.00 76.56 125 THR A C 1
ATOM 1038 O O . THR A 1 125 ? 2.792 26.689 6.134 1.00 76.56 125 THR A O 1
ATOM 1041 N N . LEU A 1 126 ? 3.988 27.650 7.777 1.00 76.50 126 LEU A N 1
ATOM 1042 C CA . LEU A 1 126 ? 5.106 28.083 6.934 1.00 76.50 126 LEU A CA 1
ATOM 1043 C C . LEU A 1 126 ? 6.172 26.994 6.724 1.00 76.50 126 LEU A C 1
ATOM 1045 O O . LEU A 1 126 ? 7.147 27.234 6.021 1.00 76.50 126 LEU A O 1
ATOM 1049 N N . GLY A 1 127 ? 6.011 25.812 7.331 1.00 67.12 127 GLY A N 1
ATOM 1050 C CA . GLY A 1 127 ? 6.989 24.722 7.238 1.00 67.12 127 GLY A CA 1
ATOM 1051 C C . GLY A 1 127 ? 8.308 25.010 7.964 1.00 67.12 127 GLY A C 1
ATOM 1052 O O . GLY A 1 127 ? 9.275 24.279 7.778 1.00 67.12 127 GLY A O 1
ATOM 1053 N N . LEU A 1 128 ? 8.353 26.053 8.802 1.00 63.31 128 LEU A N 1
ATOM 1054 C CA . LEU A 1 128 ? 9.474 26.317 9.699 1.00 63.31 128 LEU A CA 1
ATOM 1055 C C . LEU A 1 128 ? 9.308 25.443 10.948 1.00 63.31 128 LEU A C 1
ATOM 1057 O O . LEU A 1 128 ? 8.877 25.915 12.001 1.00 63.31 128 LEU A O 1
ATOM 1061 N N . GLU A 1 129 ? 9.598 24.150 10.806 1.00 59.44 129 GLU A N 1
ATOM 1062 C CA . GLU A 1 129 ? 9.804 23.241 11.935 1.00 59.44 129 GLU A CA 1
ATOM 1063 C C . GLU A 1 129 ? 10.938 23.814 12.799 1.00 59.44 129 GLU A C 1
ATOM 1065 O O . GLU A 1 129 ? 12.092 23.868 12.381 1.00 59.44 129 GLU A O 1
ATOM 1070 N N . MET A 1 130 ? 10.615 24.299 13.999 1.00 55.50 130 MET A N 1
ATOM 1071 C CA . MET A 1 130 ? 11.641 24.538 15.005 1.00 55.50 130 MET A CA 1
ATOM 1072 C C . MET A 1 130 ? 11.979 23.158 15.565 1.00 55.50 130 MET A C 1
ATOM 1074 O O . MET A 1 130 ? 11.168 22.584 16.296 1.00 55.50 130 MET A O 1
ATOM 1078 N N . GLU A 1 131 ? 13.138 22.614 15.197 1.00 46.00 131 GLU A N 1
ATOM 1079 C CA . GLU A 1 131 ? 13.756 21.503 15.919 1.00 46.00 131 GLU A CA 1
ATOM 1080 C C . GLU A 1 131 ? 14.065 22.004 17.328 1.00 46.00 131 GLU A C 1
ATOM 1082 O O . GLU A 1 131 ? 15.138 22.519 17.632 1.00 46.00 131 GLU A O 1
ATOM 1087 N N . LYS A 1 132 ? 13.058 21.950 18.198 1.00 46.94 132 LYS A N 1
ATOM 1088 C CA . LYS A 1 132 ? 13.317 21.957 19.619 1.00 46.94 132 LYS A CA 1
ATOM 1089 C C . LYS A 1 132 ? 13.687 20.525 19.960 1.00 46.94 132 LYS A C 1
ATOM 1091 O O . LYS A 1 132 ? 12.821 19.657 20.018 1.00 46.94 132 LYS A O 1
ATOM 1096 N N . GLU A 1 133 ? 14.990 20.317 20.086 1.00 45.34 133 GLU A N 1
ATOM 1097 C CA . GLU A 1 133 ? 15.605 19.210 20.802 1.00 45.34 133 GLU A CA 1
ATOM 1098 C C . GLU A 1 133 ? 15.008 19.217 22.219 1.00 45.34 133 GLU A C 1
ATOM 1100 O O . GLU A 1 133 ? 15.447 19.951 23.103 1.00 45.34 133 GLU A O 1
ATOM 1105 N N . ASP A 1 134 ? 13.886 18.515 22.394 1.00 36.38 134 ASP A N 1
ATOM 1106 C CA . ASP A 1 134 ? 13.373 18.189 23.718 1.00 36.38 134 ASP A CA 1
ATOM 1107 C C . ASP A 1 134 ? 14.310 17.091 24.239 1.00 36.38 134 ASP A C 1
ATOM 1109 O O . ASP A 1 134 ? 14.192 15.920 23.886 1.00 36.38 134 ASP A O 1
ATOM 1113 N N . SER A 1 135 ? 15.316 17.536 24.990 1.00 40.28 135 SER A N 1
ATOM 1114 C CA . SER A 1 135 ? 16.221 16.712 25.781 1.00 40.28 135 SER A CA 1
ATOM 1115 C C . SER A 1 135 ? 15.419 15.822 26.735 1.00 40.28 135 SER A C 1
ATOM 1117 O O . SER A 1 135 ? 14.524 16.320 27.416 1.00 40.28 135 SER A O 1
ATOM 1119 N N . ASP A 1 136 ? 15.772 14.536 26.739 1.00 44.06 136 ASP A N 1
ATOM 1120 C CA . ASP A 1 136 ? 15.608 13.518 27.780 1.00 44.06 136 ASP A CA 1
ATOM 1121 C C . ASP A 1 136 ? 14.356 13.577 28.666 1.00 44.06 136 ASP A C 1
ATOM 1123 O O . ASP A 1 136 ? 14.277 14.362 29.603 1.00 44.06 136 ASP A O 1
ATOM 1127 N N . GLU A 1 137 ? 13.436 12.636 28.436 1.00 38.75 137 GLU A N 1
ATOM 1128 C CA . GLU A 1 137 ? 12.822 11.812 29.490 1.00 38.75 137 GLU A CA 1
ATOM 1129 C C . GLU A 1 137 ? 12.062 10.651 28.817 1.00 38.75 137 GLU A C 1
ATOM 1131 O O . GLU A 1 137 ? 10.832 10.609 28.748 1.00 38.75 137 GLU A O 1
ATOM 1136 N N . ASP A 1 138 ? 12.825 9.691 28.284 1.00 41.91 138 ASP A N 1
ATOM 1137 C CA . ASP A 1 138 ? 12.323 8.347 27.997 1.00 41.91 138 ASP A CA 1
ATOM 1138 C C . ASP A 1 138 ? 11.979 7.674 29.335 1.00 41.91 138 ASP A C 1
ATOM 1140 O O . ASP A 1 138 ? 12.822 7.053 29.982 1.00 41.91 138 ASP A O 1
ATOM 1144 N N . GLN A 1 139 ? 10.733 7.817 29.790 1.00 42.62 139 GLN A N 1
ATOM 1145 C CA . GLN A 1 139 ? 10.190 6.903 30.790 1.00 42.62 139 GLN A CA 1
ATOM 1146 C C . GLN A 1 139 ? 9.657 5.657 30.083 1.00 42.62 139 GLN A C 1
ATOM 1148 O O . GLN A 1 139 ? 8.636 5.692 29.395 1.00 42.62 139 GLN A O 1
ATOM 1153 N N . ASP A 1 140 ? 10.399 4.567 30.282 1.00 43.88 140 ASP A N 1
ATOM 1154 C CA . ASP A 1 140 ? 10.075 3.174 29.985 1.00 43.88 140 ASP A CA 1
ATOM 1155 C C . ASP A 1 140 ? 8.571 2.867 30.070 1.00 43.88 140 ASP A C 1
ATOM 1157 O O . ASP A 1 140 ? 7.995 2.721 31.153 1.00 43.88 140 ASP A O 1
ATOM 1161 N N . ILE A 1 141 ? 7.937 2.656 28.915 1.00 47.41 141 ILE A N 1
ATOM 1162 C CA . ILE A 1 141 ? 6.646 1.968 28.852 1.00 47.41 141 ILE A CA 1
ATOM 1163 C C . ILE A 1 141 ? 6.944 0.479 28.697 1.00 47.41 141 ILE A C 1
ATOM 1165 O O . ILE A 1 141 ? 7.129 -0.047 27.599 1.00 47.41 141 ILE A O 1
ATOM 1169 N N . LYS A 1 142 ? 7.004 -0.205 29.839 1.00 43.53 142 LYS A N 1
ATOM 1170 C CA . LYS A 1 142 ? 7.067 -1.662 29.923 1.00 43.53 142 LYS A CA 1
ATOM 1171 C C . LYS A 1 142 ? 5.721 -2.241 29.475 1.00 43.53 142 LYS A C 1
ATOM 1173 O O . LYS A 1 142 ? 4.712 -2.051 30.151 1.00 43.53 142 LYS A O 1
ATOM 1178 N N . TYR A 1 143 ? 5.708 -2.938 28.343 1.00 49.66 143 TYR A N 1
ATOM 1179 C CA . TYR A 1 143 ? 4.550 -3.723 27.917 1.00 49.66 143 TYR A CA 1
ATOM 1180 C C . TYR A 1 143 ? 4.360 -4.909 28.877 1.00 49.66 143 TYR A C 1
ATOM 1182 O O . TYR A 1 143 ? 5.324 -5.614 29.188 1.00 49.66 143 TYR A O 1
ATOM 1190 N N . VAL A 1 144 ? 3.130 -5.071 29.374 1.00 46.66 144 VAL A N 1
ATOM 1191 C CA . VAL A 1 144 ? 2.649 -6.243 30.130 1.00 46.66 144 VAL A CA 1
ATOM 1192 C C . VAL A 1 144 ? 2.068 -7.253 29.154 1.00 46.66 144 VAL A C 1
ATOM 1194 O O . VAL A 1 144 ? 1.345 -6.806 28.235 1.00 46.66 144 VAL A O 1
#

Radius of gyration: 32.35 Å; chains: 1; bounding box: 51×86×76 Å

Sequence (144 aa):
MSDTHWRVAQERDELWRTQVVATTLMLERKLPRCLWPRLGVCGLNYGLRECWYLRVEDRNDPMLQKMRRYVKAFSREEENEKEGMEKTDTMKGSISGTPKLRPKHRGGLNNRKSLTGWQMIRHSTLGLEMEKEDSDEDQDIKYV

pLDDT: mean 70.51, std 23.38, range [27.12, 98.19]

Secondary structure (DSSP, 8-state):
-HHHHHHHHHHHHHHHHHHHHHHHHHHHHHS-TTTSPPSSEEGGGGTS-S-EE-------HHHHHHHHHHHHHHHHHHHHHHHTSSS---------------------STHHHHHHHHHHHHHHHTT-----------------

Foldseek 3Di:
DVVVCVVVVVCVVVVVVVVVVVVVVVCLVVDDCVVPPDDADQCVVVVDPRDGDDDDDDDPVVVVVLVVVLCVLPVVVVVVVVVVPPPDDDDDDDDDDDDDDDDDDDPDDVVPSVVVSVVSVVCVVVVVPDPPPPDDDPDDPDDD

Organism: NCBI:txid159716